Protein AF-A0A060CM14-F1 (afdb_monomer)

InterPro domains:
  IPR002509 NodB homology domain [PF01522] (2-75)
  IPR002509 NodB homology domain [PS51677] (1-139)
  IPR011330 Glycoside hydrolase/deacetylase, beta/alpha-barrel [SSF88713] (2-146)
  IPR050248 Polysaccharide deacetylase, ArnD subfamily [PTHR10587] (1-147)

Solvent-accessible surface area (backbone atoms only — not comparable to full-atom values): 8663 Å² total; per-residue (Å²): 73,72,43,64,77,38,28,69,58,52,26,51,45,48,74,70,71,48,78,66,65,40,51,49,35,82,59,55,63,44,73,81,49,57,70,70,56,46,45,48,31,46,52,54,29,36,50,30,40,22,75,34,60,79,45,71,50,75,36,33,33,53,34,94,72,43,72,43,72,69,53,52,61,64,60,73,50,57,74,56,79,64,80,28,72,26,52,39,92,76,64,66,35,28,69,60,26,46,52,41,37,74,77,53,68,55,87,96,62,40,76,45,78,58,93,86,39,72,32,46,61,67,27,43,64,62,46,53,53,51,42,46,73,74,68,53,79,92,72,48,70,69,59,54,55,63,63,71,80,110

pLDDT: mean 96.46, std 6.05, range [43.62, 98.75]

Structure (mmCIF, N/CA/C/O backbone):
data_AF-A0A060CM14-F1
#
_entry.id   AF-A0A060CM14-F1
#
loop_
_atom_site.group_PDB
_atom_site.id
_atom_site.type_symbol
_atom_site.label_atom_id
_atom_site.label_alt_id
_atom_site.label_comp_id
_atom_site.label_asym_id
_atom_site.label_entity_id
_atom_site.label_seq_id
_atom_site.pdbx_PDB_ins_code
_atom_site.Cartn_x
_atom_site.Cartn_y
_atom_site.Cartn_z
_atom_site.occupancy
_atom_site.B_iso_or_equiv
_atom_site.auth_seq_id
_atom_site.auth_comp_id
_atom_site.auth_asym_id
_atom_site.auth_atom_id
_atom_site.pdbx_PDB_model_num
ATOM 1 N N . SER A 1 1 ? 10.043 -10.555 -3.390 1.00 87.69 1 SER A N 1
ATOM 2 C CA . SER A 1 1 ? 9.057 -9.739 -2.656 1.00 87.69 1 SER A CA 1
ATOM 3 C C . SER A 1 1 ? 8.838 -10.320 -1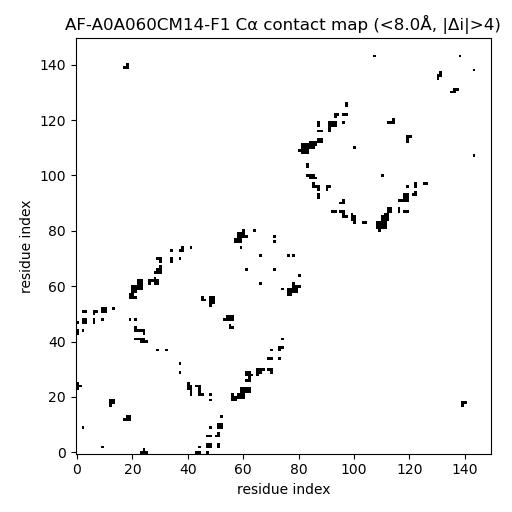.263 1.00 87.69 1 SER A C 1
ATOM 5 O O . SER A 1 1 ? 9.035 -11.519 -1.077 1.00 87.69 1 SER A O 1
ATOM 7 N N . ASN A 1 2 ? 8.407 -9.525 -0.273 1.00 94.62 2 ASN A N 1
ATOM 8 C CA . ASN A 1 2 ? 7.962 -10.074 1.020 1.00 94.62 2 ASN A CA 1
ATOM 9 C C . ASN A 1 2 ? 6.802 -11.068 0.851 1.00 94.62 2 ASN A C 1
ATOM 11 O O . ASN A 1 2 ? 6.708 -12.020 1.621 1.00 94.62 2 ASN A O 1
ATOM 15 N N . ALA A 1 3 ? 5.987 -10.912 -0.197 1.00 96.12 3 ALA A N 1
ATOM 16 C CA . ALA A 1 3 ? 4.924 -11.859 -0.515 1.00 96.12 3 ALA A CA 1
ATOM 17 C C . ALA A 1 3 ? 5.446 -13.280 -0.804 1.00 96.12 3 ALA A C 1
ATOM 19 O O . ALA A 1 3 ? 4.816 -14.251 -0.40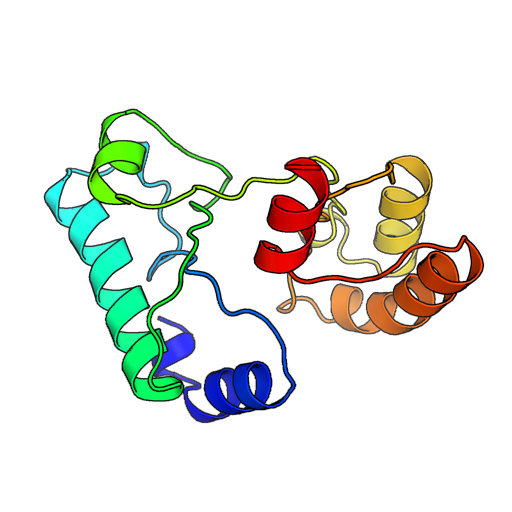4 1.00 96.12 3 ALA A O 1
ATOM 20 N N . GLU A 1 4 ? 6.624 -13.418 -1.422 1.00 95.81 4 GLU A N 1
ATOM 21 C CA . GLU A 1 4 ? 7.243 -14.734 -1.667 1.00 95.81 4 GLU A CA 1
ATOM 22 C C . GLU A 1 4 ? 7.893 -15.314 -0.415 1.00 95.81 4 GLU A C 1
ATOM 24 O O . GLU A 1 4 ? 7.962 -16.529 -0.262 1.00 95.81 4 GLU A O 1
ATOM 29 N N . ARG A 1 5 ? 8.386 -14.450 0.481 1.00 97.44 5 ARG A N 1
ATOM 30 C CA . ARG A 1 5 ? 8.990 -14.876 1.750 1.00 97.44 5 ARG A CA 1
ATOM 31 C C . ARG A 1 5 ? 7.934 -15.344 2.750 1.00 97.44 5 ARG A C 1
ATOM 33 O O . ARG A 1 5 ? 8.202 -16.253 3.529 1.00 97.44 5 ARG A O 1
ATOM 40 N N . TYR A 1 6 ? 6.744 -14.740 2.721 1.00 97.81 6 TYR A N 1
ATOM 41 C CA . TYR A 1 6 ? 5.666 -14.990 3.681 1.00 97.81 6 TYR A CA 1
ATOM 42 C C . TYR A 1 6 ? 4.315 -15.295 2.998 1.00 97.81 6 TYR A C 1
ATOM 44 O O . TYR A 1 6 ? 3.311 -14.650 3.314 1.00 97.81 6 TYR A O 1
ATOM 52 N N . PRO A 1 7 ? 4.228 -16.291 2.095 1.00 97.88 7 PRO A N 1
ATOM 53 C CA . PRO A 1 7 ? 3.024 -16.532 1.294 1.00 97.88 7 PRO A CA 1
ATOM 54 C C . PRO A 1 7 ? 1.807 -16.909 2.151 1.00 97.88 7 PRO A C 1
ATOM 56 O O . PRO A 1 7 ? 0.698 -16.453 1.885 1.00 97.88 7 PRO A O 1
ATOM 59 N N . ASN A 1 8 ? 2.011 -17.660 3.240 1.00 98.31 8 ASN A N 1
ATOM 60 C CA . ASN A 1 8 ? 0.937 -18.020 4.173 1.00 98.31 8 ASN A CA 1
ATOM 61 C C . ASN A 1 8 ? 0.346 -16.795 4.887 1.00 98.31 8 ASN A C 1
ATOM 63 O O . ASN A 1 8 ? -0.852 -16.768 5.162 1.00 98.31 8 ASN A O 1
ATOM 67 N N . LEU A 1 9 ? 1.165 -15.775 5.173 1.00 98.19 9 LEU A N 1
ATOM 68 C CA . LEU A 1 9 ? 0.679 -14.532 5.770 1.00 98.19 9 LEU A CA 1
ATOM 69 C C . LEU A 1 9 ? -0.176 -13.759 4.766 1.00 98.19 9 LEU A C 1
ATOM 71 O O . LEU A 1 9 ? -1.283 -13.356 5.106 1.00 98.19 9 LEU A O 1
ATOM 75 N N . VAL A 1 10 ? 0.298 -13.612 3.526 1.00 98.25 10 VAL A N 1
ATOM 76 C CA . VAL A 1 10 ? -0.468 -12.945 2.459 1.00 98.25 10 VAL A CA 1
ATOM 77 C C . VAL A 1 10 ? -1.804 -13.653 2.228 1.00 98.25 10 VAL A C 1
ATOM 79 O O . VAL A 1 10 ? -2.844 -12.998 2.163 1.00 98.25 10 VAL A O 1
ATOM 82 N N . LYS A 1 11 ? -1.796 -14.992 2.183 1.00 98.25 11 LYS A N 1
ATOM 83 C CA . LYS A 1 11 ? -3.012 -15.803 2.085 1.00 98.25 11 LYS A CA 1
ATOM 84 C C . LYS A 1 11 ? -3.976 -15.528 3.240 1.00 98.25 11 LYS A C 1
ATOM 86 O O . LYS A 1 11 ? -5.142 -15.247 2.989 1.00 98.25 11 LYS A O 1
ATOM 91 N N . ARG A 1 12 ? -3.486 -15.529 4.486 1.00 98.50 12 ARG A N 1
ATOM 92 C CA . ARG A 1 12 ? -4.306 -15.244 5.676 1.00 98.50 12 ARG A CA 1
ATOM 93 C C . ARG A 1 12 ? -4.938 -13.853 5.622 1.00 98.50 12 ARG A C 1
ATOM 95 O O . ARG A 1 12 ? -6.092 -13.698 6.004 1.00 98.50 12 ARG A O 1
ATOM 102 N N . VAL A 1 13 ? -4.197 -12.846 5.155 1.00 97.94 13 VAL A N 1
ATOM 103 C CA . VAL A 1 13 ? -4.721 -11.480 4.992 1.00 97.94 13 VAL A CA 1
ATOM 104 C C . VAL A 1 13 ? -5.849 -11.465 3.952 1.00 97.94 13 VAL A C 1
ATOM 106 O O . VAL A 1 13 ? -6.913 -10.911 4.217 1.00 97.94 13 VAL A O 1
ATOM 109 N N . ALA A 1 14 ? -5.672 -12.144 2.816 1.00 97.44 14 ALA A N 1
ATOM 110 C CA . ALA A 1 14 ? -6.716 -12.254 1.796 1.00 97.44 14 ALA A CA 1
ATOM 111 C C . ALA A 1 14 ? -7.961 -13.027 2.288 1.00 97.44 14 ALA A C 1
ATOM 113 O O . ALA A 1 14 ? -9.089 -12.608 2.030 1.00 97.44 14 ALA A O 1
ATOM 114 N N . GLU A 1 15 ? -7.778 -14.136 3.012 1.00 97.56 15 GLU A N 1
ATOM 115 C CA . GLU A 1 15 ? -8.872 -14.933 3.598 1.00 97.56 15 GLU A CA 1
ATOM 116 C C . GLU A 1 15 ? -9.610 -14.189 4.721 1.00 97.56 15 GLU A C 1
ATOM 118 O O . GLU A 1 15 ? -10.802 -14.411 4.921 1.00 97.56 15 GLU A O 1
ATOM 123 N N . GLY A 1 16 ? -8.938 -13.254 5.400 1.00 97.19 16 GLY A N 1
ATOM 124 C CA . GLY A 1 16 ? -9.541 -12.336 6.371 1.00 97.19 16 GLY A CA 1
ATOM 125 C C . GLY A 1 16 ? -10.438 -11.255 5.754 1.00 97.19 16 GLY A C 1
ATOM 126 O O . GLY A 1 16 ? -10.965 -10.418 6.481 1.00 97.19 16 GLY A O 1
ATOM 127 N N . GLY A 1 17 ? -10.612 -11.248 4.428 1.00 96.06 17 GLY A N 1
ATOM 128 C CA . GLY A 1 17 ? -11.445 -10.274 3.719 1.00 96.06 17 GLY A CA 1
ATOM 129 C C . GLY A 1 17 ? -10.749 -8.942 3.434 1.00 96.06 17 GLY A C 1
ATOM 130 O O . GLY A 1 17 ? -11.400 -8.005 2.974 1.00 96.06 17 GLY A O 1
ATOM 131 N N . HIS A 1 18 ? -9.439 -8.841 3.679 1.00 97.81 18 HIS A N 1
ATOM 132 C CA . HIS A 1 18 ? -8.663 -7.658 3.325 1.00 97.81 18 HIS A CA 1
ATOM 133 C C . HIS A 1 18 ? -8.329 -7.637 1.828 1.00 97.81 18 HIS A C 1
ATOM 135 O O . HIS A 1 18 ? -8.151 -8.673 1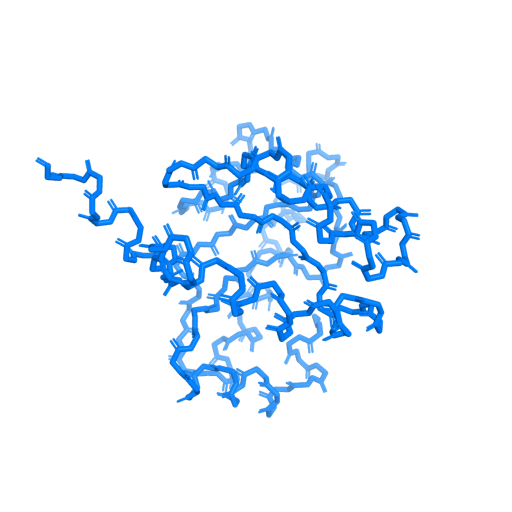.183 1.00 97.81 18 HIS A O 1
ATOM 141 N N . GLU A 1 19 ? -8.195 -6.435 1.276 1.00 97.69 19 GLU A N 1
ATOM 142 C CA . GLU A 1 19 ? -7.767 -6.240 -0.104 1.00 97.69 19 GLU A CA 1
ATOM 143 C C . GLU A 1 19 ? -6.236 -6.229 -0.220 1.00 97.69 19 GLU A C 1
ATOM 145 O O . GLU A 1 19 ? -5.551 -5.530 0.526 1.00 97.69 19 GLU A O 1
ATOM 150 N N . ILE A 1 20 ? -5.697 -6.989 -1.180 1.00 98.19 20 ILE A N 1
ATOM 151 C CA . ILE A 1 20 ? -4.258 -7.055 -1.462 1.00 98.19 20 ILE A CA 1
ATOM 152 C C . ILE A 1 20 ? -3.932 -6.223 -2.707 1.00 98.19 20 ILE A C 1
ATOM 154 O O . ILE A 1 20 ? -4.387 -6.529 -3.812 1.00 98.19 20 ILE A O 1
ATOM 158 N N . GLY A 1 21 ? -3.105 -5.191 -2.531 1.00 97.94 21 GLY A N 1
ATOM 159 C CA . GLY A 1 21 ? -2.534 -4.382 -3.611 1.00 97.94 21 GLY A CA 1
ATOM 160 C C . GLY A 1 21 ? -1.068 -4.720 -3.902 1.00 97.94 21 GLY A C 1
ATOM 161 O O . GLY A 1 21 ? -0.387 -5.360 -3.101 1.00 97.94 21 GLY A O 1
ATOM 162 N N . SER A 1 22 ? -0.565 -4.261 -5.048 1.00 98.31 22 SER A N 1
ATOM 163 C CA . SER A 1 22 ? 0.853 -4.363 -5.414 1.00 98.31 22 SER A CA 1
ATOM 164 C C . SER A 1 22 ? 1.638 -3.149 -4.898 1.00 98.31 22 SER A C 1
ATOM 166 O O . SER A 1 22 ? 1.191 -2.010 -5.043 1.00 98.31 22 SER A O 1
ATOM 168 N N . HIS A 1 23 ? 2.824 -3.376 -4.324 1.00 98.50 23 HIS A N 1
ATOM 169 C CA . HIS A 1 23 ? 3.728 -2.317 -3.843 1.00 98.50 23 HIS A CA 1
ATOM 170 C C . HIS A 1 23 ? 5.168 -2.497 -4.357 1.00 98.50 23 HIS A C 1
ATOM 172 O O . HIS A 1 23 ? 6.130 -2.210 -3.652 1.00 98.50 23 HIS A O 1
ATOM 178 N N . THR A 1 24 ? 5.287 -2.995 -5.596 1.00 98.38 24 THR A N 1
ATOM 179 C CA . THR A 1 24 ? 6.546 -3.396 -6.261 1.00 98.38 24 THR A CA 1
ATOM 180 C C . THR A 1 24 ? 7.317 -4.466 -5.492 1.00 98.38 24 THR A C 1
ATOM 182 O O . THR A 1 24 ? 6.817 -5.019 -4.509 1.00 98.38 24 THR A O 1
ATOM 185 N N . TYR A 1 25 ? 8.461 -4.907 -6.011 1.00 98.50 25 TYR A N 1
ATOM 186 C CA . TYR A 1 25 ? 9.147 -6.088 -5.489 1.00 98.50 25 TYR A CA 1
ATOM 187 C C . TYR A 1 25 ? 10.263 -5.712 -4.520 1.00 98.50 25 TYR A C 1
ATOM 189 O O . TYR A 1 25 ? 10.415 -6.360 -3.479 1.00 98.50 25 TYR A O 1
ATOM 197 N N . HIS A 1 26 ? 11.018 -4.663 -4.851 1.00 98.38 26 HIS A N 1
ATOM 198 C CA . HIS A 1 26 ? 12.165 -4.176 -4.085 1.00 98.38 26 HIS A CA 1
ATOM 199 C C . HIS A 1 26 ? 11.965 -2.768 -3.507 1.00 98.38 26 HIS A C 1
ATOM 201 O O . HIS A 1 26 ? 12.896 -2.225 -2.916 1.00 98.38 26 HIS A O 1
ATOM 207 N N . HIS A 1 27 ? 10.781 -2.163 -3.663 1.00 97.88 27 HIS A N 1
ATOM 208 C CA . HIS A 1 27 ? 10.488 -0.807 -3.183 1.00 97.88 27 HIS A CA 1
ATOM 209 C C . HIS A 1 27 ? 11.356 0.288 -3.854 1.00 97.88 27 HIS A C 1
ATOM 211 O O . HIS A 1 27 ? 11.739 1.294 -3.253 1.00 97.88 27 HIS A O 1
ATOM 217 N N . TYR A 1 28 ? 11.690 0.111 -5.135 1.00 98.12 28 TYR A N 1
ATOM 218 C CA . TYR A 1 28 ? 12.432 1.112 -5.902 1.00 98.12 28 TYR A CA 1
ATOM 219 C C . TYR A 1 28 ? 11.609 2.369 -6.206 1.00 98.12 28 TYR A C 1
ATOM 221 O O . TYR A 1 28 ? 10.410 2.308 -6.467 1.00 98.12 28 TYR A O 1
ATOM 229 N N . ASN A 1 29 ? 12.292 3.517 -6.269 1.00 98.25 29 ASN A N 1
ATOM 230 C CA . ASN A 1 29 ? 11.749 4.744 -6.853 1.00 98.25 29 ASN A CA 1
ATOM 231 C C . ASN A 1 29 ? 11.651 4.565 -8.381 1.00 98.25 29 ASN A C 1
ATOM 233 O O . ASN A 1 29 ? 12.611 4.836 -9.106 1.00 98.25 29 ASN A O 1
ATOM 237 N N . LEU A 1 30 ? 10.512 4.038 -8.844 1.00 98.00 30 LEU A N 1
ATOM 238 C CA . LEU A 1 30 ? 10.319 3.532 -10.207 1.00 98.00 30 LEU A CA 1
ATOM 239 C C . LEU A 1 30 ? 10.684 4.524 -11.326 1.00 98.00 30 LEU A C 1
ATOM 241 O O . LEU A 1 30 ? 11.345 4.088 -12.267 1.00 98.00 30 LEU A O 1
ATOM 245 N N . PRO A 1 31 ? 10.355 5.833 -11.246 1.00 98.31 31 PRO A N 1
ATOM 246 C CA . PRO A 1 31 ? 10.752 6.808 -12.266 1.00 98.31 31 PRO A CA 1
ATOM 247 C C . PRO A 1 31 ? 12.253 6.879 -12.579 1.00 98.31 31 PRO A C 1
ATOM 249 O O . PRO A 1 31 ? 12.620 7.403 -13.628 1.00 98.31 31 PRO A O 1
ATOM 252 N N . LYS A 1 32 ? 13.124 6.375 -11.694 1.00 98.25 32 LYS A N 1
ATOM 253 C CA . LYS A 1 32 ? 14.584 6.356 -11.890 1.00 98.25 32 LYS A CA 1
ATOM 254 C C . LYS A 1 32 ? 15.092 5.149 -12.685 1.00 98.25 32 LYS A C 1
ATOM 256 O O . LYS A 1 32 ? 16.295 5.054 -12.916 1.00 98.25 32 LYS A O 1
ATOM 261 N N . TYR A 1 33 ? 14.215 4.225 -13.068 1.00 98.38 33 TYR A N 1
ATOM 262 C CA . TYR A 1 33 ? 14.594 2.963 -13.696 1.00 98.38 33 TYR A CA 1
ATOM 263 C C . TYR A 1 33 ? 14.048 2.833 -15.127 1.00 98.38 33 TYR A C 1
ATOM 265 O O . TYR A 1 33 ? 13.004 3.404 -15.448 1.00 98.38 33 TYR A O 1
ATOM 273 N N . PRO A 1 34 ? 14.718 2.056 -16.003 1.00 98.31 34 PRO A N 1
ATOM 274 C CA . PRO A 1 34 ? 14.211 1.763 -17.340 1.00 98.31 34 PRO A CA 1
ATOM 275 C C . PRO A 1 34 ? 12.865 1.031 -17.307 1.00 98.31 34 PRO A C 1
ATOM 277 O O . PRO A 1 34 ? 12.588 0.257 -16.388 1.00 98.31 34 PRO A O 1
ATOM 280 N N . ARG A 1 35 ? 12.069 1.183 -18.375 1.00 98.56 35 ARG A N 1
ATOM 281 C CA . ARG A 1 35 ? 10.757 0.528 -18.539 1.00 98.56 35 ARG A CA 1
ATOM 282 C C . ARG A 1 35 ? 10.783 -0.970 -18.209 1.00 98.56 35 ARG A C 1
ATOM 284 O O . ARG A 1 35 ? 9.907 -1.449 -17.501 1.00 98.56 35 ARG A O 1
ATOM 291 N N . ALA A 1 36 ? 11.790 -1.699 -18.693 1.00 98.62 36 ALA A N 1
ATOM 292 C CA . ALA A 1 36 ? 11.916 -3.138 -18.460 1.00 98.62 36 ALA A CA 1
ATOM 293 C C . ALA A 1 36 ? 12.060 -3.486 -16.967 1.00 98.62 36 ALA A C 1
ATOM 295 O O . ALA A 1 36 ? 11.454 -4.446 -16.496 1.00 98.62 36 ALA A O 1
ATOM 296 N N . THR A 1 37 ? 12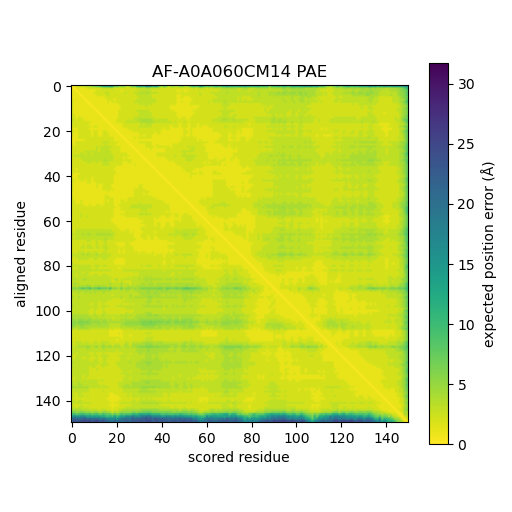.804 -2.681 -16.203 1.00 98.62 37 THR A N 1
ATOM 297 C CA . THR A 1 37 ? 12.932 -2.855 -14.750 1.00 98.62 37 THR A CA 1
ATOM 298 C C . THR A 1 37 ? 11.614 -2.556 -14.044 1.00 98.62 37 THR A C 1
ATOM 300 O O . THR A 1 37 ? 11.210 -3.327 -13.182 1.00 98.62 37 THR A O 1
ATOM 303 N N . ILE A 1 38 ? 10.908 -1.491 -14.442 1.00 98.69 38 ILE A N 1
ATOM 304 C CA . ILE A 1 38 ? 9.578 -1.160 -13.901 1.00 98.69 38 ILE A CA 1
ATOM 305 C C . ILE A 1 38 ? 8.602 -2.320 -14.153 1.00 98.69 38 ILE A C 1
ATOM 307 O O . ILE A 1 38 ? 7.902 -2.750 -13.238 1.00 98.69 38 ILE A O 1
ATOM 311 N N . GLN A 1 39 ? 8.594 -2.874 -15.369 1.00 98.69 39 GLN A N 1
ATOM 312 C CA . GLN A 1 39 ? 7.747 -4.016 -15.721 1.00 98.69 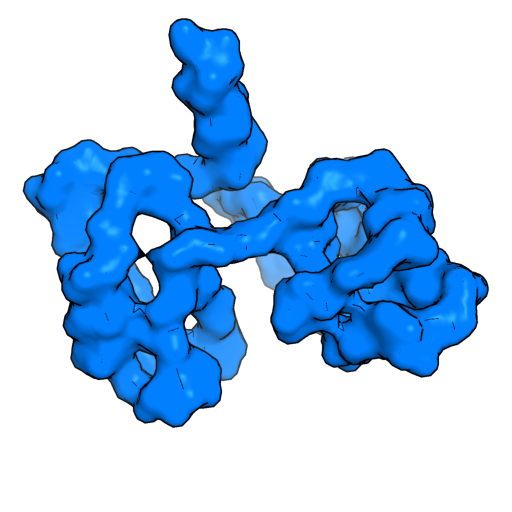39 GLN A CA 1
ATOM 313 C C . GLN A 1 39 ? 8.065 -5.231 -14.847 1.00 98.69 39 GLN A C 1
ATOM 315 O O . GLN A 1 39 ? 7.148 -5.885 -14.349 1.00 98.69 39 GLN A O 1
ATOM 320 N N . LYS A 1 40 ? 9.353 -5.522 -14.633 1.00 98.69 40 LYS A N 1
ATOM 321 C CA . LYS A 1 40 ? 9.797 -6.640 -13.797 1.00 98.69 40 LYS A CA 1
ATOM 322 C C . LYS A 1 40 ? 9.378 -6.463 -12.334 1.00 98.69 40 LYS A C 1
ATOM 324 O O . LYS A 1 40 ? 8.810 -7.380 -11.754 1.00 98.69 40 LYS A O 1
ATOM 329 N N . GLU A 1 41 ? 9.571 -5.268 -11.774 1.00 98.69 41 GLU A N 1
ATOM 330 C CA . GLU A 1 41 ? 9.150 -4.922 -10.408 1.00 98.69 41 GLU A CA 1
ATOM 331 C C . GLU A 1 41 ? 7.656 -5.163 -10.167 1.00 98.69 41 GLU A C 1
ATOM 333 O O . GLU A 1 41 ? 7.257 -5.591 -9.085 1.00 98.69 41 GLU A O 1
ATOM 338 N N . ILE A 1 42 ? 6.825 -4.869 -11.167 1.00 98.56 42 ILE A N 1
ATOM 339 C CA . ILE A 1 42 ? 5.374 -5.028 -11.072 1.00 98.56 42 ILE A CA 1
ATOM 340 C C . ILE A 1 42 ? 4.977 -6.493 -11.284 1.00 98.56 42 ILE A C 1
ATOM 342 O O . ILE A 1 42 ? 4.260 -7.064 -10.464 1.00 98.56 42 ILE A O 1
ATOM 346 N N . THR A 1 43 ? 5.474 -7.123 -12.348 1.00 98.50 43 THR A N 1
ATOM 347 C CA . THR A 1 43 ? 5.078 -8.490 -12.735 1.00 98.50 43 THR A CA 1
ATOM 348 C C . THR A 1 43 ? 5.538 -9.555 -11.748 1.00 98.50 43 THR A C 1
ATOM 350 O O . THR A 1 43 ? 4.768 -10.469 -11.450 1.00 98.50 43 THR A O 1
ATOM 353 N N . ASP A 1 44 ? 6.740 -9.432 -11.183 1.00 98.69 44 ASP A N 1
ATOM 354 C CA . ASP A 1 44 ? 7.215 -10.391 -10.183 1.00 98.69 44 ASP A CA 1
ATOM 355 C C . ASP A 1 44 ? 6.405 -10.295 -8.884 1.00 98.69 44 ASP A C 1
ATOM 357 O O . ASP A 1 44 ? 6.078 -11.315 -8.274 1.00 98.69 44 ASP A O 1
ATOM 361 N N . THR A 1 45 ? 6.027 -9.083 -8.466 1.00 98.62 45 THR A N 1
ATOM 362 C CA . THR A 1 45 ? 5.168 -8.900 -7.288 1.00 98.62 45 THR A CA 1
ATOM 363 C C . THR A 1 45 ? 3.768 -9.439 -7.524 1.00 98.62 45 THR A C 1
ATOM 365 O O . THR A 1 45 ? 3.220 -10.109 -6.649 1.00 98.62 45 THR A O 1
ATOM 368 N N . ASP A 1 46 ? 3.205 -9.218 -8.707 1.00 98.56 46 ASP A N 1
ATOM 369 C CA . ASP A 1 46 ? 1.892 -9.751 -9.064 1.00 98.56 46 ASP A CA 1
ATOM 370 C C . ASP A 1 46 ? 1.890 -11.278 -9.087 1.00 98.56 46 ASP A C 1
ATOM 372 O O . ASP A 1 46 ? 0.976 -11.905 -8.548 1.00 98.56 46 ASP A O 1
ATOM 376 N N . LYS A 1 47 ? 2.948 -11.887 -9.637 1.00 98.75 47 LYS A N 1
ATOM 377 C CA . LYS A 1 47 ? 3.145 -13.337 -9.607 1.00 98.75 47 LYS A CA 1
ATOM 378 C C . LYS A 1 47 ? 3.229 -13.855 -8.172 1.00 98.75 47 LYS A C 1
ATOM 380 O O . LYS A 1 47 ? 2.575 -14.844 -7.851 1.00 98.75 47 LYS A O 1
ATOM 385 N N . ALA A 1 48 ? 3.993 -13.192 -7.305 1.00 98.69 48 ALA A N 1
ATOM 386 C CA . ALA A 1 48 ? 4.106 -13.566 -5.898 1.00 98.69 48 ALA A CA 1
ATOM 387 C C . ALA A 1 48 ? 2.754 -13.517 -5.165 1.00 98.69 48 ALA A C 1
ATOM 389 O O . ALA A 1 48 ? 2.407 -14.449 -4.438 1.00 98.69 48 ALA A O 1
ATOM 390 N N . ILE A 1 49 ? 1.972 -12.456 -5.386 1.00 98.62 49 ILE A N 1
ATOM 391 C CA . ILE A 1 49 ? 0.630 -12.300 -4.807 1.00 98.62 49 ILE A CA 1
ATOM 392 C C . ILE A 1 49 ? -0.321 -13.373 -5.351 1.00 98.62 49 ILE A C 1
ATOM 394 O O . ILE A 1 49 ? -1.046 -13.995 -4.571 1.00 98.62 49 ILE A O 1
ATOM 398 N N . TYR A 1 50 ? -0.285 -13.646 -6.657 1.00 98.56 50 TYR A N 1
ATOM 399 C CA . TYR A 1 50 ? -1.113 -14.679 -7.276 1.00 98.56 50 TYR A CA 1
ATOM 400 C C . TYR A 1 50 ? -0.793 -16.072 -6.733 1.00 98.56 50 TYR A C 1
ATOM 402 O O . TYR A 1 50 ? -1.705 -16.809 -6.372 1.00 98.56 50 TYR A O 1
ATOM 410 N N . LEU A 1 51 ? 0.486 -16.426 -6.603 1.00 98.50 51 LEU A N 1
ATOM 411 C CA . LEU A 1 51 ? 0.890 -17.717 -6.042 1.00 98.50 51 LEU A CA 1
ATOM 412 C C . LEU A 1 51 ? 0.437 -17.892 -4.585 1.00 98.50 51 LEU A C 1
ATOM 414 O O . LEU A 1 51 ? 0.110 -19.006 -4.183 1.00 98.50 51 LEU A O 1
ATOM 418 N N . ALA A 1 52 ? 0.388 -16.811 -3.804 1.00 98.25 52 ALA A N 1
ATOM 419 C CA . ALA A 1 52 ? -0.066 -16.860 -2.416 1.00 98.25 52 ALA A CA 1
ATOM 420 C C . ALA A 1 52 ? -1.600 -16.899 -2.273 1.00 98.25 52 ALA A C 1
ATOM 422 O O . ALA A 1 52 ? -2.115 -17.531 -1.353 1.00 98.25 52 ALA A O 1
ATOM 423 N N . THR A 1 53 ? -2.338 -16.214 -3.153 1.00 97.94 53 THR A N 1
ATOM 424 C CA . THR A 1 53 ? -3.771 -15.914 -2.942 1.00 97.94 53 THR A CA 1
ATOM 425 C C . THR A 1 53 ? -4.710 -16.467 -4.014 1.00 97.94 53 THR A C 1
ATOM 427 O O . THR A 1 53 ? -5.925 -16.457 -3.826 1.00 97.94 53 THR A O 1
ATOM 430 N N . GLY A 1 54 ? -4.178 -16.901 -5.157 1.00 97.81 54 GLY A N 1
ATOM 431 C CA . GLY A 1 54 ? -4.949 -17.234 -6.357 1.00 97.81 54 GLY A CA 1
ATOM 432 C C . GLY A 1 54 ? -5.553 -16.022 -7.079 1.00 97.81 54 GLY A C 1
ATOM 433 O O . GLY A 1 54 ? -6.341 -16.202 -8.005 1.00 97.81 54 GLY A O 1
ATOM 434 N N . LYS A 1 55 ? -5.223 -14.788 -6.671 1.00 97.06 55 LYS A N 1
ATOM 435 C CA . LYS A 1 55 ? -5.773 -13.550 -7.243 1.00 97.06 55 LYS A CA 1
ATOM 436 C C . LYS A 1 55 ? -4.653 -12.594 -7.640 1.00 97.06 55 LYS A C 1
ATOM 438 O O . LYS A 1 55 ? -3.660 -12.460 -6.932 1.00 97.06 55 LYS A O 1
ATOM 443 N N . LEU A 1 56 ? -4.820 -11.912 -8.770 1.00 97.62 56 LEU A N 1
ATOM 444 C CA . LEU A 1 56 ? -3.948 -10.799 -9.146 1.00 97.62 56 LEU A CA 1
ATOM 445 C C . LEU A 1 56 ? -4.398 -9.519 -8.424 1.00 97.62 56 LEU A C 1
ATOM 447 O O . LEU A 1 56 ? -5.605 -9.308 -8.271 1.00 97.62 56 LEU A O 1
ATOM 451 N N . PRO A 1 57 ? -3.466 -8.648 -7.999 1.00 97.56 57 PRO A N 1
ATOM 452 C CA . PRO A 1 57 ? -3.832 -7.384 -7.375 1.00 97.56 57 PRO A CA 1
ATOM 453 C C . PRO A 1 57 ? -4.488 -6.444 -8.400 1.00 97.56 57 PRO A C 1
ATOM 455 O O . PRO A 1 57 ? -3.956 -6.212 -9.489 1.00 97.56 57 PRO A O 1
ATOM 458 N N . LYS A 1 58 ? -5.641 -5.868 -8.034 1.00 97.25 58 LYS A N 1
ATOM 459 C CA . LYS A 1 58 ? -6.384 -4.896 -8.863 1.00 97.25 58 LYS A CA 1
ATOM 460 C C . LYS A 1 58 ? -5.701 -3.529 -8.931 1.00 97.25 58 LYS A C 1
ATOM 462 O O . LYS A 1 58 ? -5.859 -2.797 -9.902 1.00 97.25 58 LYS A O 1
ATOM 467 N N . PHE A 1 59 ? -4.933 -3.203 -7.896 1.00 98.12 59 PHE A N 1
ATOM 468 C CA . PHE A 1 59 ? -4.372 -1.881 -7.663 1.00 98.12 59 PHE A CA 1
ATOM 469 C C . PHE A 1 59 ? -2.866 -1.944 -7.439 1.00 98.12 59 PHE A C 1
ATOM 471 O O . PHE A 1 59 ? -2.330 -2.950 -6.962 1.00 98.12 59 PHE A O 1
ATOM 478 N N . ILE A 1 60 ? -2.187 -0.836 -7.725 1.00 98.50 60 ILE A N 1
ATOM 479 C CA . ILE A 1 60 ? -0.784 -0.637 -7.363 1.00 98.50 60 ILE A CA 1
ATOM 480 C C . ILE A 1 60 ? -0.608 0.683 -6.617 1.00 98.50 60 ILE A C 1
ATOM 482 O O . ILE A 1 60 ? -1.201 1.700 -6.968 1.00 98.50 60 ILE A O 1
ATOM 486 N N . ARG A 1 61 ? 0.259 0.683 -5.608 1.00 98.62 61 ARG A N 1
ATOM 487 C CA . ARG A 1 61 ? 0.802 1.903 -5.012 1.00 98.62 61 ARG A CA 1
ATOM 488 C C . ARG A 1 61 ? 2.297 1.940 -5.311 1.00 98.62 61 ARG A C 1
ATOM 490 O O . ARG A 1 61 ? 3.021 1.102 -4.789 1.00 98.62 61 ARG A O 1
ATOM 497 N N . PRO A 1 62 ? 2.799 2.838 -6.164 1.00 98.31 62 PRO A N 1
ATOM 498 C CA . PRO A 1 62 ? 4.237 2.967 -6.363 1.00 98.31 62 PRO A CA 1
ATOM 499 C C . PRO A 1 62 ? 4.942 3.481 -5.093 1.00 98.31 62 PRO A C 1
ATOM 501 O O . PRO A 1 62 ? 4.412 4.372 -4.421 1.00 98.31 62 PRO A O 1
ATOM 504 N N . PRO A 1 63 ? 6.122 2.938 -4.740 1.00 98.25 63 PRO A N 1
ATOM 505 C CA . PRO A 1 63 ? 6.932 3.417 -3.626 1.00 98.25 63 PRO A CA 1
ATOM 506 C C . PRO A 1 63 ? 7.128 4.931 -3.646 1.00 98.25 63 PRO A C 1
ATOM 508 O O . PRO A 1 63 ? 7.321 5.531 -4.707 1.00 98.25 63 PRO A O 1
ATOM 511 N N . TYR A 1 64 ? 7.098 5.546 -2.462 1.00 97.12 64 TYR A N 1
ATOM 512 C CA . TYR A 1 64 ? 7.253 6.997 -2.273 1.00 97.12 64 TYR A CA 1
ATOM 513 C C . TYR A 1 64 ? 6.184 7.858 -2.973 1.00 97.12 64 TYR A C 1
ATOM 515 O O . TYR A 1 64 ? 6.363 9.066 -3.096 1.00 97.12 64 TYR A O 1
ATOM 523 N N . GLY A 1 65 ? 5.110 7.250 -3.489 1.00 96.81 65 GLY A N 1
ATOM 524 C CA . GLY A 1 65 ? 4.147 7.927 -4.359 1.00 96.81 65 GLY A CA 1
ATOM 525 C C . GLY A 1 65 ? 4.728 8.320 -5.724 1.00 96.81 65 GLY A C 1
ATOM 526 O O . GLY A 1 65 ? 4.110 9.100 -6.445 1.00 96.81 65 GLY A O 1
ATOM 527 N N . ALA A 1 66 ? 5.902 7.796 -6.095 1.00 97.69 66 ALA A N 1
ATOM 528 C CA . ALA A 1 66 ? 6.647 8.223 -7.273 1.00 97.69 66 ALA A CA 1
ATOM 529 C C . ALA A 1 66 ? 6.073 7.620 -8.566 1.00 97.69 66 ALA A C 1
ATOM 531 O O . ALA A 1 66 ? 6.186 6.417 -8.817 1.00 97.69 66 ALA A O 1
ATOM 532 N N . VAL A 1 67 ? 5.494 8.475 -9.414 1.00 97.69 67 VAL A N 1
ATOM 533 C CA . VAL A 1 67 ? 4.838 8.093 -10.673 1.00 97.69 67 VAL A CA 1
ATOM 534 C C . VAL A 1 67 ? 5.238 9.055 -11.788 1.00 97.69 67 VAL A C 1
ATOM 536 O O . VAL A 1 67 ? 5.263 10.265 -11.593 1.00 97.69 67 VAL A O 1
ATOM 539 N N . ASN A 1 68 ? 5.522 8.514 -12.971 1.00 97.75 68 ASN A N 1
ATOM 540 C CA . ASN A 1 68 ? 5.603 9.257 -14.228 1.00 97.75 68 ASN A CA 1
ATOM 541 C C . ASN A 1 68 ? 4.773 8.533 -15.306 1.00 97.75 68 ASN A C 1
ATOM 543 O O . ASN A 1 68 ? 4.200 7.475 -15.035 1.00 97.75 68 ASN A O 1
ATOM 547 N N . ALA A 1 69 ? 4.720 9.081 -16.524 1.00 98.38 69 ALA A N 1
ATOM 548 C CA . ALA A 1 69 ? 3.951 8.495 -17.625 1.00 98.38 69 ALA A CA 1
ATOM 549 C C . ALA A 1 69 ? 4.329 7.027 -17.896 1.00 98.38 69 ALA A C 1
ATOM 551 O O . ALA A 1 69 ? 3.447 6.181 -17.994 1.00 98.38 69 ALA A O 1
ATOM 552 N N . THR A 1 70 ? 5.627 6.703 -17.913 1.00 98.44 70 THR A N 1
ATOM 553 C CA . THR A 1 70 ? 6.108 5.327 -18.107 1.00 98.44 70 THR A CA 1
ATOM 554 C C . THR A 1 70 ? 5.633 4.390 -16.997 1.00 98.44 70 THR A C 1
ATOM 556 O O . THR A 1 70 ? 5.205 3.278 -17.282 1.00 98.44 70 THR A O 1
ATOM 559 N N . VAL A 1 71 ? 5.688 4.816 -15.730 1.00 98.50 71 VAL A N 1
ATOM 560 C CA . VAL A 1 71 ? 5.202 4.013 -14.595 1.00 98.50 71 VAL A CA 1
ATOM 561 C C . VAL A 1 71 ? 3.700 3.770 -14.703 1.00 98.50 71 VAL A C 1
ATOM 563 O O . VAL A 1 71 ? 3.265 2.639 -14.508 1.00 98.50 71 VAL A O 1
ATOM 566 N N . ALA A 1 72 ? 2.918 4.802 -15.029 1.00 98.31 72 ALA A N 1
ATOM 567 C CA . ALA A 1 72 ? 1.471 4.683 -15.188 1.00 98.31 72 ALA A CA 1
ATOM 568 C C . ALA A 1 72 ? 1.091 3.746 -16.343 1.00 98.31 72 ALA A C 1
ATOM 570 O O . ALA A 1 72 ? 0.238 2.876 -16.178 1.00 98.31 72 ALA A O 1
ATOM 571 N N . GLU A 1 73 ? 1.773 3.873 -17.481 1.00 98.44 73 GLU A N 1
ATOM 572 C CA . GLU A 1 73 ? 1.556 3.016 -18.645 1.00 98.44 73 GLU A CA 1
ATOM 573 C C . GLU A 1 73 ? 1.908 1.551 -18.347 1.00 98.44 73 GLU A C 1
ATOM 575 O O . GLU A 1 73 ? 1.120 0.655 -18.634 1.00 98.44 73 GLU A O 1
ATOM 580 N N . VAL A 1 74 ? 3.066 1.301 -17.724 1.00 98.38 74 VAL A N 1
ATOM 581 C CA . VAL A 1 74 ? 3.518 -0.056 -17.370 1.00 98.38 74 VAL A CA 1
ATOM 582 C C . VAL A 1 74 ? 2.640 -0.685 -16.286 1.00 98.38 74 VAL A C 1
ATOM 584 O O . VAL A 1 74 ? 2.423 -1.895 -16.302 1.00 98.38 74 VAL A O 1
ATOM 587 N N . ALA A 1 75 ? 2.132 0.113 -15.343 1.00 97.94 75 ALA A N 1
ATOM 588 C CA . ALA A 1 75 ? 1.202 -0.365 -14.328 1.00 97.94 75 ALA A CA 1
ATOM 589 C C . ALA A 1 75 ? -0.097 -0.899 -14.942 1.00 97.94 75 ALA A C 1
ATOM 591 O O . ALA A 1 75 ? -0.603 -1.914 -14.464 1.00 97.94 75 ALA A O 1
ATOM 592 N N . GLY A 1 76 ? -0.642 -0.220 -15.960 1.00 97.75 76 GLY A N 1
ATOM 593 C CA . GLY A 1 76 ? -1.828 -0.670 -16.700 1.00 97.75 76 GLY A CA 1
ATOM 594 C C . GLY A 1 76 ? -3.092 -0.858 -15.847 1.00 97.75 76 GLY A C 1
ATOM 595 O O . GLY A 1 76 ? -4.028 -1.525 -16.277 1.00 97.75 76 GLY A O 1
ATOM 596 N N . ARG A 1 77 ? -3.116 -0.311 -14.626 1.00 97.00 77 ARG A N 1
ATOM 597 C CA . ARG A 1 77 ? -4.206 -0.424 -13.646 1.00 97.00 77 ARG A CA 1
ATOM 598 C C . ARG A 1 77 ? -4.206 0.782 -12.702 1.00 97.00 77 ARG A C 1
ATOM 600 O O . ARG A 1 77 ? -3.202 1.501 -12.666 1.00 97.00 77 ARG A O 1
ATOM 607 N N . PRO A 1 78 ? -5.279 1.013 -11.922 1.00 97.56 78 PRO A N 1
ATOM 608 C CA . PRO A 1 78 ? -5.370 2.196 -11.077 1.00 97.56 78 PRO A CA 1
ATOM 609 C C . PRO A 1 78 ? -4.216 2.291 -10.073 1.00 97.56 78 PRO A C 1
ATOM 611 O O . PRO A 1 78 ? -3.864 1.321 -9.389 1.00 97.56 78 PRO A O 1
ATOM 614 N N . ILE A 1 79 ? -3.642 3.493 -9.996 1.00 98.12 79 ILE A N 1
ATOM 615 C CA . ILE A 1 79 ? -2.618 3.851 -9.021 1.00 98.12 79 ILE A CA 1
ATOM 616 C C . ILE A 1 79 ? -3.293 4.483 -7.809 1.00 98.12 79 ILE A C 1
ATOM 618 O O . ILE A 1 79 ? -3.940 5.522 -7.924 1.00 98.12 79 ILE A O 1
ATOM 622 N N . ILE A 1 80 ? -3.102 3.877 -6.640 1.00 98.00 80 ILE A N 1
ATOM 623 C CA . ILE A 1 80 ? -3.746 4.308 -5.400 1.00 98.00 80 ILE A CA 1
ATOM 624 C C . ILE A 1 80 ? -2.744 5.065 -4.535 1.00 98.00 80 ILE A C 1
ATOM 626 O O . ILE A 1 80 ? -1.843 4.477 -3.931 1.00 98.00 80 ILE A O 1
ATOM 630 N N . GLN A 1 81 ? -2.924 6.380 -4.458 1.00 97.25 81 GLN A N 1
ATOM 631 C CA . GLN A 1 81 ? -2.180 7.258 -3.552 1.00 97.25 81 GLN A CA 1
ATOM 632 C C . GLN A 1 81 ? -2.878 7.325 -2.181 1.00 97.25 81 GLN A C 1
ATOM 634 O O . GLN A 1 81 ? -3.618 6.411 -1.805 1.00 97.25 81 GLN A O 1
ATOM 639 N N . TRP A 1 82 ? -2.597 8.366 -1.405 1.00 98.06 82 TRP A N 1
ATOM 640 C CA . TRP A 1 82 ? -3.242 8.669 -0.132 1.00 98.06 82 TRP A CA 1
ATOM 641 C C . TRP A 1 82 ? -3.430 10.182 -0.012 1.00 98.06 82 TRP A C 1
ATOM 643 O O . TRP A 1 82 ? -2.699 10.955 -0.630 1.00 98.06 82 TRP A O 1
ATOM 653 N N . ASN A 1 83 ? -4.403 10.602 0.789 1.00 96.50 83 ASN A N 1
ATOM 654 C CA . ASN A 1 83 ? -4.604 12.006 1.158 1.00 96.50 83 ASN A CA 1
ATOM 655 C C . ASN A 1 83 ? -4.367 12.258 2.655 1.00 96.50 83 ASN A C 1
ATOM 657 O O . ASN A 1 83 ? -4.338 13.411 3.075 1.00 96.50 83 ASN A O 1
ATOM 661 N N . ILE A 1 84 ? -4.152 11.201 3.446 1.00 97.94 84 ILE A N 1
ATOM 662 C CA . ILE A 1 84 ? -3.855 11.273 4.879 1.00 97.94 84 ILE A CA 1
ATOM 663 C C . ILE A 1 84 ? -2.565 10.494 5.138 1.00 97.94 84 ILE A C 1
ATOM 665 O O . ILE A 1 84 ? -2.533 9.275 4.994 1.00 97.94 84 ILE A O 1
ATOM 669 N N . ASP A 1 85 ? -1.486 11.187 5.502 1.00 97.69 85 ASP A N 1
ATOM 670 C CA . ASP A 1 85 ? -0.223 10.557 5.905 1.00 97.69 85 ASP A CA 1
ATOM 671 C C . ASP A 1 85 ? -0.128 10.514 7.433 1.00 97.69 85 ASP A C 1
ATOM 673 O O . ASP A 1 85 ? -0.071 11.558 8.090 1.00 97.69 85 ASP A O 1
ATOM 677 N N . SER A 1 86 ? -0.102 9.303 7.997 1.00 97.06 86 SER A N 1
ATOM 678 C CA . SER A 1 86 ? 0.022 9.090 9.443 1.00 97.06 86 SER A CA 1
ATOM 679 C C . SER A 1 86 ? 1.403 9.450 9.995 1.00 97.06 86 SER A C 1
ATOM 681 O O . SER A 1 86 ? 1.556 9.631 11.205 1.00 97.06 86 SER A O 1
ATOM 683 N N . ARG A 1 87 ? 2.415 9.558 9.120 1.00 96.69 87 ARG A N 1
ATOM 684 C CA . ARG A 1 87 ? 3.826 9.774 9.475 1.00 96.69 87 ARG A CA 1
ATOM 685 C C . ARG A 1 87 ? 4.370 8.745 10.469 1.00 96.69 87 ARG A C 1
ATOM 687 O O . ARG A 1 87 ? 5.343 9.017 11.181 1.00 96.69 87 ARG A O 1
ATOM 694 N N . ASP A 1 88 ? 3.775 7.561 10.524 1.00 96.75 88 ASP A N 1
ATOM 695 C CA . ASP A 1 88 ? 4.189 6.477 11.413 1.00 96.75 88 ASP A CA 1
ATOM 696 C C . ASP A 1 88 ? 5.629 6.013 11.132 1.00 96.75 88 ASP A C 1
ATOM 698 O O . ASP A 1 88 ? 6.420 5.807 12.056 1.00 96.75 88 ASP A O 1
ATOM 702 N N . TRP A 1 89 ? 6.011 5.996 9.854 1.00 93.81 89 TRP A N 1
ATOM 703 C CA . TRP A 1 89 ? 7.361 5.723 9.362 1.00 93.81 89 TRP A CA 1
ATOM 704 C C . TRP A 1 89 ? 8.426 6.689 9.908 1.00 93.81 89 TRP A C 1
ATOM 706 O O . TRP A 1 89 ? 9.590 6.304 10.050 1.00 93.81 89 TRP A O 1
ATOM 716 N N . ALA A 1 90 ? 8.039 7.927 10.233 1.00 94.38 90 ALA A N 1
ATOM 717 C CA . ALA A 1 90 ? 8.931 8.953 10.767 1.00 94.38 90 ALA A CA 1
ATOM 718 C C . ALA A 1 90 ? 8.887 9.023 12.300 1.00 94.38 90 ALA A C 1
ATOM 720 O O . ALA A 1 90 ? 9.927 9.132 12.949 1.00 94.38 90 ALA A O 1
ATOM 721 N N . THR A 1 91 ? 7.689 8.983 12.888 1.00 93.44 91 THR A N 1
ATOM 722 C CA . THR A 1 91 ? 7.495 9.232 14.324 1.00 93.44 91 THR A CA 1
ATOM 723 C C . THR A 1 91 ? 7.787 8.020 15.197 1.00 93.44 91 THR A C 1
ATOM 725 O O . THR A 1 91 ? 8.236 8.210 16.329 1.00 93.44 91 THR A O 1
ATOM 728 N N . LYS A 1 92 ? 7.522 6.802 14.696 1.00 94.81 92 LYS A N 1
ATOM 729 C CA . LYS A 1 92 ? 7.676 5.531 15.425 1.00 94.81 92 LYS A CA 1
ATOM 730 C C . LYS A 1 92 ? 7.048 5.561 16.824 1.00 94.81 92 LYS A C 1
ATOM 732 O O . LYS A 1 92 ? 7.625 5.083 17.799 1.00 94.81 92 LYS A O 1
ATOM 737 N N . ASN A 1 93 ? 5.884 6.199 16.937 1.00 97.69 93 ASN A N 1
ATOM 738 C CA . ASN A 1 93 ? 5.188 6.401 18.201 1.00 97.69 93 ASN A CA 1
ATOM 739 C C . ASN A 1 93 ? 3.673 6.307 17.991 1.00 97.69 93 ASN A C 1
ATOM 741 O O . ASN A 1 93 ? 3.113 7.040 17.171 1.00 97.69 93 ASN A O 1
ATOM 745 N N . ALA A 1 94 ? 3.020 5.426 18.753 1.00 97.31 94 ALA A N 1
ATOM 746 C CA . ALA A 1 94 ? 1.600 5.139 18.589 1.00 97.31 94 ALA A CA 1
ATOM 747 C C . ALA A 1 94 ? 0.722 6.378 18.827 1.00 97.31 94 ALA A C 1
ATOM 749 O O . ALA A 1 94 ? -0.094 6.732 17.980 1.00 97.31 94 ALA A O 1
ATOM 750 N N . GLY A 1 95 ? 0.957 7.104 19.926 1.00 98.00 95 GLY A N 1
ATOM 751 C CA . GLY A 1 95 ? 0.204 8.317 20.257 1.00 98.00 95 GLY A CA 1
ATOM 752 C C . GLY A 1 95 ? 0.333 9.402 19.187 1.00 98.00 95 GLY A C 1
ATOM 753 O O . GLY A 1 95 ? -0.672 9.949 18.744 1.00 98.00 95 GLY A O 1
ATOM 754 N N . LYS A 1 96 ? 1.553 9.662 18.693 1.00 97.88 96 LYS A N 1
ATOM 755 C CA . LYS A 1 96 ? 1.775 10.636 17.607 1.00 97.88 96 LYS A CA 1
ATOM 756 C C . LYS A 1 96 ? 1.097 10.221 16.303 1.00 97.88 96 LYS A C 1
ATOM 758 O O . LYS A 1 96 ? 0.561 11.083 15.615 1.00 97.88 96 LYS A O 1
ATOM 763 N N . THR A 1 97 ? 1.099 8.926 15.988 1.00 97.69 97 THR A N 1
ATOM 764 C CA . THR A 1 97 ? 0.406 8.371 14.813 1.00 97.69 97 THR A CA 1
ATOM 765 C C . THR A 1 97 ? -1.101 8.619 14.913 1.00 97.69 97 THR A C 1
ATOM 767 O O . THR A 1 97 ? -1.707 9.135 13.975 1.00 97.69 97 THR A O 1
ATOM 770 N N . ILE A 1 98 ? -1.696 8.330 16.076 1.00 98.06 98 ILE A N 1
ATOM 771 C CA . ILE A 1 98 ? -3.122 8.565 16.342 1.00 98.06 98 ILE A CA 1
ATOM 772 C C . ILE A 1 98 ? -3.449 10.057 16.232 1.00 98.06 98 ILE A C 1
ATOM 774 O O . ILE A 1 98 ? -4.339 10.424 15.467 1.00 98.06 98 ILE A O 1
ATOM 778 N N . THR A 1 99 ? -2.708 10.927 16.929 1.00 98.25 99 THR A N 1
ATOM 779 C CA . THR A 1 99 ? -2.930 12.381 16.881 1.00 98.25 99 THR A CA 1
ATOM 780 C C . THR A 1 99 ? -2.824 12.926 15.458 1.00 98.25 99 THR A C 1
ATOM 782 O O . THR A 1 99 ? -3.668 13.721 15.049 1.00 98.25 99 THR A O 1
ATOM 785 N N . GLN A 1 100 ? -1.830 12.482 14.682 1.00 98.12 100 GLN A N 1
ATOM 786 C CA . GLN A 1 100 ? -1.652 12.918 13.297 1.00 98.12 100 GLN A CA 1
ATOM 787 C C . GLN A 1 100 ? -2.875 12.570 12.439 1.00 98.12 100 GLN A C 1
ATOM 789 O O . GLN A 1 100 ? -3.351 13.414 11.678 1.00 98.12 100 GLN A O 1
ATOM 794 N N . ILE A 1 101 ? -3.412 11.354 12.574 1.00 97.88 101 ILE A N 1
ATOM 795 C CA . ILE A 1 101 ? -4.601 10.931 11.826 1.00 97.88 101 ILE A CA 1
ATOM 796 C C . ILE A 1 101 ? -5.834 11.706 12.295 1.00 97.88 101 ILE A C 1
ATOM 798 O O . ILE A 1 101 ? -6.562 12.233 11.460 1.00 97.88 101 ILE A O 1
ATOM 802 N N . GLN A 1 102 ? -6.042 11.862 13.604 1.00 97.75 102 GLN A N 1
ATOM 803 C CA . GLN A 1 102 ? -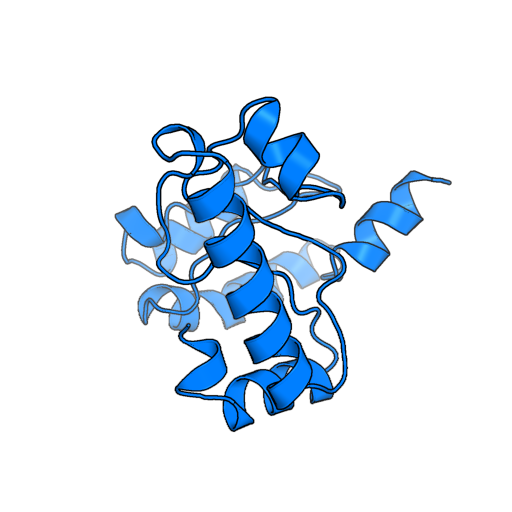7.170 12.629 14.151 1.00 97.75 102 GLN A CA 1
ATOM 804 C C . GLN A 1 102 ? -7.207 14.077 13.638 1.00 97.75 102 GLN A C 1
ATOM 806 O O . GLN A 1 102 ? -8.283 14.622 13.415 1.00 97.75 102 GLN A O 1
ATOM 811 N N . GLN A 1 103 ? -6.042 14.692 13.424 1.00 97.50 103 GLN A N 1
ATOM 812 C CA . GLN A 1 103 ? -5.927 16.069 12.934 1.00 97.50 103 GLN A CA 1
ATOM 813 C C . GLN A 1 103 ? -6.101 16.214 11.417 1.00 97.50 103 GLN A C 1
ATOM 815 O O . GLN A 1 103 ? -6.315 17.326 10.940 1.00 97.50 103 GLN A O 1
ATOM 820 N N . THR A 1 104 ? -5.963 15.128 10.653 1.00 97.50 104 THR A N 1
ATOM 821 C CA . THR A 1 104 ? -5.929 15.175 9.179 1.00 97.50 104 THR A CA 1
ATOM 822 C C . THR A 1 104 ? -7.017 14.348 8.501 1.00 97.50 104 THR A C 1
ATOM 824 O O . THR A 1 104 ? -7.187 14.458 7.287 1.00 97.50 104 THR A O 1
ATOM 827 N N . ILE A 1 105 ? -7.764 13.540 9.259 1.00 97.31 105 ILE A N 1
ATOM 828 C CA . ILE A 1 105 ? -8.847 12.701 8.746 1.00 97.31 105 ILE A CA 1
ATOM 829 C C . ILE A 1 105 ? -9.908 13.538 8.025 1.00 97.31 105 ILE A C 1
ATOM 831 O O . ILE A 1 105 ? -10.282 14.630 8.448 1.00 97.31 105 ILE A O 1
ATOM 835 N N . THR A 1 106 ? -10.403 12.996 6.920 1.00 94.75 106 THR A N 1
ATOM 836 C CA . THR A 1 106 ? -11.466 13.585 6.110 1.00 94.75 106 THR A CA 1
ATOM 837 C C . THR A 1 106 ? -12.368 12.480 5.570 1.00 94.75 106 THR A C 1
ATOM 839 O O . THR A 1 106 ? -11.980 11.306 5.528 1.00 94.75 106 THR A O 1
ATOM 842 N N . ASN A 1 107 ? -13.572 12.851 5.138 1.00 93.94 107 ASN A N 1
ATOM 843 C CA . ASN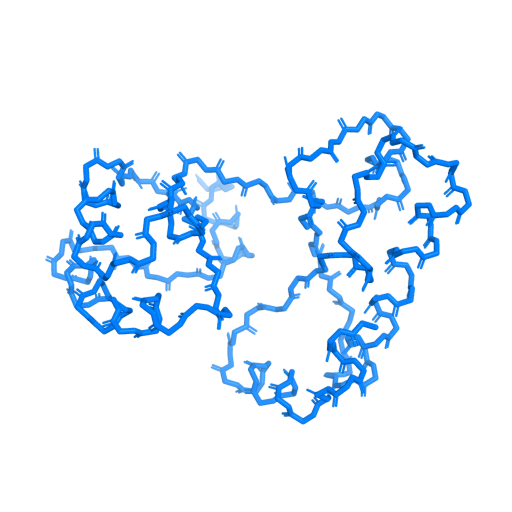 A 1 107 ? -14.491 11.932 4.477 1.00 93.94 107 ASN A CA 1
ATOM 844 C C . ASN A 1 107 ? -13.846 11.339 3.222 1.00 93.94 107 ASN A C 1
ATOM 846 O O . ASN A 1 107 ? -13.122 12.023 2.498 1.00 93.94 107 ASN A O 1
ATOM 850 N N . ASN A 1 108 ? -14.123 10.058 2.966 1.00 92.88 108 ASN A N 1
ATOM 851 C CA . ASN A 1 108 ? -13.538 9.303 1.854 1.00 92.88 108 ASN A CA 1
ATOM 852 C C . ASN A 1 108 ? -11.993 9.308 1.851 1.00 92.88 108 ASN A C 1
ATOM 854 O O . ASN A 1 108 ? -11.360 9.234 0.798 1.00 92.88 108 ASN A O 1
ATOM 858 N N . GLY A 1 109 ? -11.383 9.423 3.035 1.00 95.38 109 GLY A N 1
ATOM 859 C CA . GLY A 1 109 ? -9.939 9.452 3.215 1.00 95.38 109 GLY A CA 1
ATOM 860 C C . GLY A 1 109 ? -9.262 8.096 3.005 1.00 95.38 109 GLY A C 1
ATOM 861 O O . GLY A 1 109 ? -9.757 7.059 3.442 1.00 95.38 109 GLY A O 1
ATOM 862 N N . ILE A 1 110 ? -8.082 8.122 2.389 1.00 98.19 110 ILE A N 1
ATOM 863 C CA . ILE A 1 110 ? -7.153 6.995 2.296 1.00 98.19 110 ILE A CA 1
ATOM 864 C C . ILE A 1 110 ? -5.967 7.307 3.209 1.00 98.19 110 ILE A C 1
ATOM 866 O O . ILE A 1 110 ? -5.188 8.224 2.933 1.00 98.19 110 ILE A O 1
ATOM 870 N N . ILE A 1 111 ? -5.839 6.532 4.286 1.00 98.38 111 ILE A N 1
ATOM 871 C CA . ILE A 1 111 ? -4.784 6.676 5.294 1.00 98.38 111 ILE A CA 1
ATOM 872 C C . ILE A 1 111 ? -3.565 5.839 4.887 1.00 98.38 111 ILE A C 1
ATOM 874 O O . ILE A 1 111 ? -3.677 4.634 4.652 1.00 98.38 111 ILE A O 1
ATOM 878 N N . LEU A 1 112 ? -2.389 6.466 4.812 1.00 98.44 112 LEU A N 1
ATOM 879 C CA . LEU A 1 112 ? -1.106 5.777 4.676 1.00 98.44 112 LEU A CA 1
ATOM 880 C C . LEU A 1 112 ? -0.566 5.380 6.054 1.00 98.44 112 LEU A C 1
ATOM 882 O O . LEU A 1 112 ? -0.326 6.238 6.905 1.00 98.44 112 LEU A O 1
ATOM 886 N N . MET A 1 113 ? -0.325 4.083 6.233 1.00 98.06 113 MET A N 1
ATOM 887 C CA . MET A 1 113 ? 0.329 3.473 7.396 1.00 98.06 113 MET A CA 1
ATOM 888 C C . MET A 1 113 ? 1.249 2.337 6.924 1.00 98.06 113 MET A C 1
ATOM 890 O O . MET A 1 113 ? 1.119 1.864 5.791 1.00 98.06 113 MET A O 1
ATOM 894 N N . HIS A 1 114 ? 2.153 1.892 7.793 1.00 98.12 114 HIS A N 1
ATOM 895 C CA . HIS A 1 114 ? 3.146 0.855 7.532 1.00 98.12 114 HIS A CA 1
ATOM 896 C C . HIS A 1 114 ? 3.098 -0.223 8.625 1.00 98.12 114 HIS A C 1
ATOM 898 O O . HIS A 1 114 ? 3.572 -0.034 9.745 1.00 98.12 114 HIS A O 1
ATOM 904 N N . ASP A 1 115 ? 2.596 -1.404 8.274 1.00 94.75 115 ASP A N 1
ATOM 905 C CA . ASP A 1 115 ? 2.411 -2.574 9.148 1.00 94.75 115 ASP A CA 1
ATOM 906 C C . ASP A 1 115 ? 3.717 -3.292 9.548 1.00 94.75 115 ASP A C 1
ATOM 908 O O . ASP A 1 115 ? 3.699 -4.341 10.187 1.00 94.75 115 ASP A O 1
ATOM 912 N N . ILE A 1 116 ? 4.865 -2.705 9.212 1.00 93.81 116 ILE A N 1
ATOM 913 C CA . ILE A 1 116 ? 6.204 -3.179 9.584 1.00 93.81 116 ILE A CA 1
ATOM 914 C C . ILE A 1 116 ? 6.752 -2.507 10.854 1.00 93.81 116 ILE A C 1
ATOM 916 O O . ILE A 1 116 ? 7.838 -2.863 11.311 1.00 93.81 116 ILE A O 1
ATOM 920 N N . GLN A 1 117 ? 6.045 -1.514 11.407 1.00 91.81 117 GLN A N 1
ATOM 921 C CA . GLN A 1 117 ? 6.451 -0.802 12.622 1.00 91.81 117 GLN A CA 1
ATOM 922 C C . GLN A 1 117 ? 5.640 -1.297 13.833 1.00 91.81 117 GLN A C 1
ATOM 924 O O . GLN A 1 117 ? 4.409 -1.211 13.805 1.00 91.81 117 GLN A O 1
ATOM 929 N N . PRO A 1 118 ? 6.283 -1.729 14.936 1.00 95.88 118 PRO A N 1
ATOM 930 C CA . PRO A 1 118 ? 5.570 -2.122 16.156 1.00 95.88 118 PRO A CA 1
ATOM 931 C C . PRO A 1 118 ? 4.639 -1.026 16.688 1.00 95.88 118 PRO A C 1
ATOM 933 O O . PRO A 1 118 ? 3.494 -1.301 17.031 1.00 95.88 118 PRO A O 1
ATOM 936 N N . SER A 1 119 ? 5.075 0.237 16.640 1.00 96.31 119 SER A N 1
ATOM 937 C CA . SER A 1 119 ? 4.262 1.382 17.065 1.00 96.31 119 SER A CA 1
ATOM 938 C C . SER A 1 119 ? 2.982 1.563 16.244 1.00 96.31 119 SER A C 1
ATOM 940 O O . SER A 1 119 ? 1.994 2.084 16.755 1.00 96.31 119 SER A O 1
ATOM 942 N N . 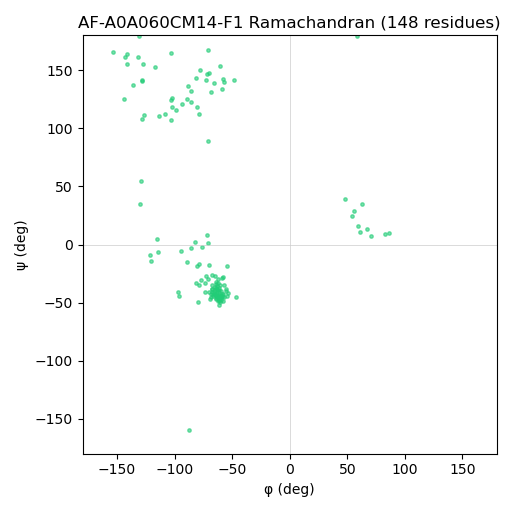THR A 1 120 ? 2.986 1.157 14.971 1.00 96.81 120 THR A N 1
ATOM 943 C CA . THR A 1 120 ? 1.794 1.207 14.114 1.00 96.81 120 THR A CA 1
ATOM 944 C C . THR A 1 120 ? 0.807 0.117 14.519 1.00 96.81 120 THR A C 1
ATOM 946 O O . THR A 1 120 ? -0.390 0.382 14.612 1.00 96.81 120 THR A O 1
ATOM 949 N N . ALA A 1 121 ? 1.301 -1.084 14.840 1.00 96.75 121 ALA A N 1
ATOM 950 C CA . ALA A 1 121 ? 0.468 -2.160 15.374 1.00 96.75 121 ALA A CA 1
ATOM 951 C C . ALA A 1 121 ? -0.140 -1.793 16.742 1.00 96.75 121 ALA A C 1
ATOM 953 O O . ALA A 1 121 ? -1.313 -2.066 16.979 1.00 96.75 121 ALA A O 1
ATOM 954 N N . GLU A 1 122 ? 0.621 -1.118 17.609 1.00 97.75 122 GLU A N 1
ATOM 955 C CA . GLU A 1 122 ? 0.142 -0.606 18.903 1.00 97.75 122 GLU A CA 1
ATOM 956 C C . GLU A 1 122 ? -0.938 0.479 18.757 1.00 97.75 122 GLU A C 1
ATOM 958 O O . GLU A 1 122 ? -1.878 0.528 19.550 1.00 97.75 122 GLU A O 1
ATOM 963 N N . ALA A 1 123 ? -0.830 1.343 17.742 1.00 97.44 123 ALA A N 1
ATOM 964 C CA . ALA A 1 123 ? -1.806 2.403 17.483 1.00 97.44 123 ALA A CA 1
ATOM 965 C C . ALA A 1 123 ? -3.152 1.876 16.960 1.00 97.44 123 ALA A C 1
ATOM 967 O O . ALA A 1 123 ? -4.191 2.507 17.169 1.00 97.44 123 ALA A O 1
ATOM 968 N N . LEU A 1 124 ? -3.131 0.745 16.250 1.00 96.94 124 LEU A N 1
ATOM 969 C CA . LEU A 1 124 ? -4.240 0.306 15.410 1.00 96.94 124 LEU A CA 1
ATOM 970 C C . LEU A 1 124 ? -5.555 0.055 16.177 1.00 96.94 124 LEU A C 1
ATOM 972 O O . LEU A 1 124 ? -6.577 0.555 15.708 1.00 96.94 124 LEU A O 1
ATOM 976 N N . PRO A 1 125 ? -5.583 -0.626 17.346 1.00 97.88 125 PRO A N 1
ATOM 977 C CA . PRO A 1 125 ? -6.834 -0.857 18.073 1.00 97.88 125 PRO A CA 1
ATOM 978 C C . PRO A 1 125 ? -7.526 0.447 18.488 1.00 97.88 125 PRO A C 1
ATOM 980 O O . PRO A 1 125 ? -8.694 0.656 18.176 1.00 97.88 125 PRO A O 1
ATOM 983 N N . GLN A 1 126 ? -6.778 1.372 19.102 1.00 98.12 126 GLN A N 1
ATOM 984 C CA . GLN A 1 126 ? -7.321 2.659 19.550 1.00 98.12 126 GLN A CA 1
ATOM 985 C C . GLN A 1 126 ? -7.798 3.517 18.375 1.00 98.12 126 GLN A C 1
ATOM 987 O 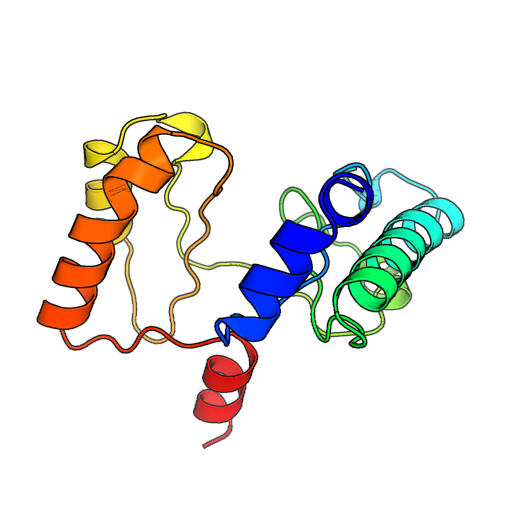O . GLN A 1 126 ? -8.812 4.207 18.475 1.00 98.12 126 GLN A O 1
ATOM 992 N N . LEU A 1 127 ? -7.077 3.474 17.251 1.00 97.56 127 LEU A N 1
ATOM 993 C CA . LEU A 1 127 ? -7.457 4.207 16.051 1.00 97.56 127 LEU A CA 1
ATOM 994 C C . LEU A 1 127 ? -8.759 3.670 15.438 1.00 97.56 127 LEU A C 1
ATOM 996 O O . LEU A 1 127 ? -9.619 4.465 15.063 1.00 97.56 127 LEU A O 1
ATOM 1000 N N . ILE A 1 128 ? -8.909 2.345 15.340 1.00 98.06 128 ILE A N 1
ATOM 1001 C CA . ILE A 1 128 ? -10.127 1.704 14.822 1.00 98.06 128 ILE A CA 1
ATOM 1002 C C . ILE A 1 128 ? -11.329 2.051 15.704 1.00 98.06 128 ILE A C 1
ATOM 1004 O O . ILE A 1 128 ? -12.371 2.451 15.175 1.00 98.06 128 ILE A O 1
ATOM 1008 N N . ASP A 1 129 ? -11.175 1.954 17.027 1.00 98.38 129 ASP A N 1
ATOM 1009 C CA . ASP A 1 129 ? -12.229 2.302 17.982 1.00 98.38 129 ASP A CA 1
ATOM 1010 C C . ASP A 1 129 ? -12.643 3.765 17.826 1.00 98.38 129 ASP A C 1
ATOM 1012 O O . ASP A 1 129 ? -13.831 4.070 17.699 1.00 98.38 129 ASP A O 1
ATOM 1016 N N . TRP A 1 130 ? -11.666 4.674 17.761 1.00 98.31 130 TRP A N 1
ATOM 1017 C CA . TRP A 1 130 ? -11.932 6.098 17.595 1.00 98.31 130 TRP A CA 1
ATOM 1018 C C . TRP A 1 130 ? -12.639 6.400 16.267 1.00 98.31 130 TRP A C 1
ATOM 1020 O O . TRP A 1 130 ? -13.671 7.068 16.274 1.00 98.31 130 TRP A O 1
ATOM 1030 N N . LEU A 1 131 ? -12.146 5.875 15.137 1.00 98.06 131 LEU A N 1
ATOM 1031 C CA . LEU A 1 131 ? -12.768 6.077 13.820 1.00 98.06 131 LEU A CA 1
ATOM 1032 C C . LEU A 1 131 ? -14.213 5.561 13.795 1.00 98.06 131 LEU A C 1
ATOM 1034 O O . LEU A 1 131 ? -15.105 6.247 13.293 1.00 98.06 131 LEU A O 1
ATOM 1038 N N . THR A 1 132 ? -14.457 4.394 14.390 1.00 97.69 132 THR A N 1
ATOM 1039 C CA . THR A 1 132 ? -15.799 3.804 14.482 1.00 97.69 132 THR A CA 1
ATOM 1040 C C . THR A 1 132 ? -16.727 4.664 15.344 1.00 97.69 132 THR A C 1
ATOM 1042 O O . THR A 1 132 ? -17.866 4.916 14.953 1.00 97.69 132 THR A O 1
ATOM 1045 N N . GLN A 1 133 ? -16.243 5.185 16.479 1.00 98.12 133 GLN A N 1
ATOM 1046 C CA . GLN A 1 133 ? -17.006 6.097 17.345 1.00 98.12 133 GLN A CA 1
ATOM 1047 C C . GLN A 1 133 ? -17.346 7.426 16.658 1.00 98.12 133 GLN A C 1
ATOM 1049 O O . GLN A 1 133 ? -18.405 7.990 16.917 1.00 98.12 133 GLN A O 1
ATOM 1054 N N . GLN A 1 134 ? -16.482 7.911 15.761 1.00 97.56 134 GLN A N 1
ATOM 1055 C CA . GLN A 1 134 ? -16.769 9.087 14.930 1.00 97.56 134 GLN A CA 1
ATOM 1056 C C . GLN A 1 134 ? -17.742 8.789 13.769 1.00 97.56 134 GLN A C 1
ATOM 1058 O O . GLN A 1 134 ? -18.094 9.695 13.018 1.00 97.56 134 GLN A O 1
ATOM 1063 N N . GLY A 1 135 ? -18.188 7.538 13.605 1.00 97.56 135 GLY A N 1
ATOM 1064 C CA . GLY A 1 135 ? -19.141 7.133 12.569 1.00 97.56 135 GLY A CA 1
ATOM 1065 C C . GLY A 1 135 ? -18.511 6.771 11.220 1.00 97.56 135 GLY A C 1
ATOM 1066 O O . GLY A 1 135 ? -19.244 6.568 10.248 1.00 97.56 135 GLY A O 1
ATOM 1067 N N . TYR A 1 136 ? -17.181 6.658 11.133 1.00 97.62 136 TYR A N 1
ATOM 1068 C CA . TYR A 1 136 ? -16.527 6.191 9.912 1.00 97.62 136 TYR A CA 1
ATOM 1069 C C . TYR A 1 136 ? -16.754 4.694 9.697 1.00 97.62 136 TYR A C 1
ATOM 1071 O O . TYR A 1 136 ? -16.785 3.893 10.632 1.00 97.62 136 TYR A O 1
ATOM 1079 N N . LYS A 1 137 ? -16.840 4.305 8.424 1.00 96.81 137 LYS A N 1
ATOM 1080 C CA . LYS A 1 137 ? -16.773 2.906 7.999 1.00 96.81 137 LYS A CA 1
ATOM 1081 C C . LYS A 1 137 ? -15.391 2.632 7.427 1.00 96.81 137 LYS A C 1
ATOM 1083 O O . LYS A 1 137 ? -14.973 3.300 6.485 1.00 96.81 137 LYS A O 1
ATOM 1088 N N . LEU A 1 138 ? -14.704 1.637 7.977 1.00 97.25 138 LEU A N 1
ATOM 1089 C CA . LEU A 1 138 ? -13.445 1.145 7.426 1.00 97.25 138 LEU A CA 1
ATOM 1090 C C . LEU A 1 138 ? -13.760 0.207 6.261 1.00 97.25 138 LEU A C 1
ATOM 1092 O O . LEU A 1 138 ? -14.437 -0.804 6.439 1.00 97.25 138 LEU A O 1
ATOM 1096 N N . VAL A 1 139 ? -13.302 0.571 5.068 1.00 97.38 139 VAL A N 1
ATOM 1097 C CA . VAL A 1 139 ? -13.613 -0.124 3.816 1.00 97.38 139 VAL A CA 1
ATOM 1098 C C . VAL A 1 139 ? -12.344 -0.390 3.011 1.00 97.38 139 VAL A C 1
ATOM 1100 O O . VAL A 1 139 ? -11.306 0.236 3.228 1.00 97.38 139 VAL A O 1
ATOM 1103 N N . THR A 1 140 ? -12.432 -1.332 2.078 1.00 97.62 140 THR A N 1
ATOM 1104 C CA . THR A 1 140 ? -11.395 -1.587 1.064 1.00 97.62 140 THR A CA 1
ATOM 1105 C C . THR A 1 140 ? -11.336 -0.459 0.025 1.00 97.62 140 THR A C 1
ATOM 1107 O O . THR A 1 140 ? -12.244 0.373 -0.047 1.00 97.62 140 THR A O 1
ATOM 1110 N N . ILE A 1 141 ? -10.285 -0.427 -0.803 1.00 97.12 141 ILE A N 1
ATOM 1111 C CA . ILE A 1 141 ? -10.164 0.579 -1.867 1.00 97.12 141 ILE A CA 1
ATOM 1112 C C . ILE A 1 141 ? -11.251 0.363 -2.915 1.00 97.12 141 ILE A C 1
ATOM 1114 O O . ILE A 1 141 ? -11.888 1.325 -3.330 1.00 97.12 141 ILE A O 1
ATOM 1118 N N . ASP A 1 142 ? -11.516 -0.887 -3.292 1.00 95.25 142 ASP A N 1
ATOM 1119 C CA . ASP A 1 142 ? -12.574 -1.217 -4.255 1.00 95.25 142 ASP A CA 1
ATOM 1120 C C . ASP A 1 142 ? -13.947 -0.698 -3.788 1.00 95.25 142 ASP A C 1
ATOM 1122 O O . ASP A 1 142 ? -14.664 -0.042 -4.541 1.00 95.25 142 ASP A O 1
ATOM 1126 N N . GLN A 1 143 ? -14.281 -0.900 -2.508 1.00 96.19 143 GLN A N 1
ATOM 1127 C CA . GLN A 1 143 ? -15.517 -0.382 -1.907 1.00 96.19 143 GLN A CA 1
ATOM 1128 C C . GLN A 1 143 ? -15.559 1.151 -1.858 1.00 96.19 143 GLN A C 1
ATOM 1130 O O . GLN A 1 143 ? -16.622 1.732 -2.077 1.00 96.19 143 GLN A O 1
ATOM 1135 N N . LEU A 1 144 ? -14.429 1.803 -1.562 1.00 95.44 144 LEU A N 1
ATOM 1136 C CA . LEU A 1 144 ? -14.330 3.263 -1.547 1.00 95.44 144 LEU A CA 1
ATOM 1137 C C . LEU A 1 144 ? -14.524 3.861 -2.946 1.00 95.44 144 LEU A C 1
ATOM 1139 O O . LEU A 1 144 ? -15.188 4.882 -3.081 1.00 95.44 144 LEU A O 1
ATOM 1143 N N . LEU A 1 145 ? -13.954 3.251 -3.985 1.00 91.75 145 LEU A N 1
ATOM 1144 C CA . LEU A 1 145 ? -14.092 3.748 -5.356 1.00 91.75 145 LEU A CA 1
ATOM 1145 C C . LEU A 1 145 ? -15.521 3.545 -5.881 1.00 91.75 145 LEU A C 1
ATOM 1147 O O . LEU A 1 145 ? -16.097 4.466 -6.452 1.00 91.75 145 LEU A O 1
ATOM 1151 N N . GLN A 1 146 ? -16.142 2.398 -5.594 1.00 90.44 146 GLN A N 1
ATOM 1152 C CA . GLN A 1 146 ? -17.534 2.122 -5.978 1.00 90.44 146 GLN A CA 1
ATOM 1153 C C . GLN A 1 146 ? -18.554 3.047 -5.293 1.00 90.44 146 GLN A C 1
ATOM 1155 O O . GLN A 1 146 ? -19.641 3.266 -5.828 1.00 90.44 146 GLN A O 1
ATOM 1160 N N . SER A 1 147 ? -18.252 3.576 -4.102 1.00 83.00 147 SER A N 1
ATOM 1161 C CA . SER A 1 147 ? -19.155 4.501 -3.407 1.00 83.00 147 SER A CA 1
ATOM 1162 C C . SER A 1 147 ? -19.098 5.931 -3.947 1.00 83.00 147 SER A C 1
ATOM 1164 O O . SER A 1 147 ? -20.022 6.692 -3.676 1.00 83.00 147 SER A O 1
ATOM 1166 N N . GLN A 1 148 ? -18.053 6.291 -4.702 1.00 71.31 148 GLN A N 1
ATOM 1167 C CA . GLN A 1 148 ? -17.898 7.616 -5.318 1.00 71.31 148 GLN A CA 1
ATOM 1168 C C . GLN A 1 148 ? -18.528 7.723 -6.711 1.00 71.31 148 GLN A C 1
ATOM 1170 O O . GLN A 1 148 ? -18.711 8.827 -7.212 1.00 71.31 148 GLN A O 1
ATOM 1175 N N . GLU A 1 149 ? -18.866 6.597 -7.339 1.00 59.62 149 GLU A N 1
ATOM 1176 C CA . GLU A 1 149 ? -19.541 6.553 -8.645 1.00 59.62 149 GLU A CA 1
ATOM 1177 C C . GLU A 1 149 ? -21.070 6.745 -8.546 1.00 59.62 149 GLU A C 1
ATOM 1179 O O . GLU A 1 149 ? -21.766 6.683 -9.561 1.00 59.62 149 GLU A O 1
ATOM 1184 N N . LYS A 1 150 ? -21.604 6.969 -7.338 1.00 43.62 150 LYS A N 1
ATOM 1185 C CA . LYS A 1 150 ? -23.024 7.238 -7.066 1.00 43.62 150 LYS A CA 1
ATOM 1186 C C . LYS A 1 150 ? -23.234 8.675 -6.618 1.00 43.62 150 LYS A C 1
ATOM 1188 O O . LYS A 1 150 ? -24.264 9.244 -7.038 1.00 43.62 150 LYS A O 1
#

Nearest PDB structures (foldseek):
  5lgc-assembly1_A  TM=9.789E-01  e=7.820E-12  Arthrobacter sp. AW19M34-1
  6h8n-assembly1_A  TM=9.775E-01  e=7.820E-12  Bacillus subtilis subsp. subtilis str. 168
  6h8l-assembly1_A  TM=9.753E-01  e=1.810E-11  Bacillus subtilis subsp. subtilis str. 168
  2c1g-assembly1_A  TM=9.659E-01  e=2.167E-11  Streptococcus pneumoniae R6
  2c1i-assembly1_A  TM=9.657E-01  e=2.754E-11  Streptococcus pneumoniae R6

Mean predicted aligned error: 2.79 Å

Secondary structure (DSSP, 8-state):
-HHHH-HHHHHHHHHTTPPPPB--SS---GGGS-HHHHHHHHHHHHHHHHHHHSS--S-B--GGG---HHHHHHH-S-B---SEE--HHHH--HHHHHHHHHHH--TT--EE--TT-HHHHHHHHHHHHHHHHTTPPP--HHHHHHHH--

Organism: NCBI:txid167972

Sequence (150 aa):
SNAERYPNLVKRVAEGGHEIGSHTYHHYNLPKYPRATIQKEITDTDKAIYLATGKLPKFIRPPYGAVNATVAEVAGRPIIQWNIDSRDWATKNAGKTITQIQQTITNNGIILMHDIQPSTAEALPQLIDWLTQQGYKLVTIDQLLQSQEK

Radius of gyration: 16.08 Å; Cα contacts (8 Å, |Δi|>4): 199; chains: 1; bounding box: 38×34×39 Å

Foldseek 3Di:
DVLQVCLQVLQVCVVVVAADAQAFDPLDLLVVDDLVVLLCRRVVRQVSSCVSHVDGHQEYAYHPSRDDPSNCVSNVHHHDDFQQELCCVPPLALVSSLVSCVVRDDPLGDYDDDPVRPSRVVNPVVNVVVCVVVVDDDDHPVVSVVVVVD